Protein AF-A0A9J6DSR8-F1 (afdb_monomer_lite)

pLDDT: mean 92.47, std 12.52, range [40.12, 98.75]

Foldseek 3Di:
DDQDPNDDDDADPVGDLVVLLLLLLLLLVVFPDDPVLSVQLNVQLVPDPRSSVRSVVSCVVSVHDSVSSVCCSVDVNSRVSSVVVVCCQCVDPPHDPDPPFDDDPNDGDPVRVVCCVPPVLQVVQVVCPPPGPPVNPPPPDPPVPD

Organism: Rhipicephalus microplus (NCBI:txid6941)

Secondary structure (DSSP, 8-state):
-EEETTEEE---TT-HHHHHHHHHHHHHHHHS-SHHHHHHHHHHHHTSSSGGG-HHHHHHHHT--HHHHHHHHTSHHHHHHHHHHHHHHHT-SSPP-SSS---BTTB--HHHHHHHHH-HHHHHHHHTTTS--GGGS--TT-----

Structure (mmCIF, N/CA/C/O backbone):
data_AF-A0A9J6DSR8-F1
#
_entry.id   AF-A0A9J6DSR8-F1
#
loop_
_atom_site.group_PDB
_atom_site.id
_atom_site.type_symbol
_atom_site.label_atom_id
_atom_site.label_alt_id
_atom_site.label_comp_id
_atom_site.label_asym_id
_atom_site.label_entity_id
_atom_site.label_seq_id
_atom_site.pdbx_PDB_ins_code
_atom_site.Cartn_x
_atom_site.Cartn_y
_atom_site.Cartn_z
_atom_site.occupancy
_atom_site.B_iso_or_equiv
_atom_site.auth_seq_id
_atom_site.auth_comp_id
_atom_site.auth_asym_id
_atom_site.auth_atom_id
_atom_site.pdbx_PDB_model_num
ATOM 1 N N . MET A 1 1 ? 0.897 7.494 13.656 1.00 87.38 1 MET A N 1
ATOM 2 C CA . MET A 1 1 ? 0.416 6.496 14.640 1.00 87.38 1 MET A CA 1
ATOM 3 C C . MET A 1 1 ? 0.871 6.910 16.023 1.00 87.38 1 MET A C 1
ATOM 5 O O . MET A 1 1 ? 2.032 7.279 16.184 1.00 87.38 1 MET A O 1
ATOM 9 N N . HIS A 1 2 ? -0.022 6.837 17.000 1.00 89.50 2 HIS A N 1
ATOM 10 C CA . HIS A 1 2 ? 0.224 7.245 18.378 1.00 89.50 2 HIS A CA 1
ATOM 11 C C . HIS A 1 2 ? -0.123 6.089 19.312 1.00 89.50 2 HIS A C 1
ATOM 13 O O . HIS A 1 2 ? -1.061 5.342 19.051 1.00 89.50 2 HIS A O 1
ATOM 19 N N . VAL A 1 3 ? 0.655 5.927 20.383 1.00 89.62 3 VAL A N 1
ATOM 20 C CA . VAL A 1 3 ? 0.373 4.949 21.440 1.00 89.62 3 VAL A CA 1
ATOM 21 C C . VAL A 1 3 ? 0.142 5.722 22.729 1.00 89.62 3 VAL A C 1
ATOM 23 O O . VAL A 1 3 ? 1.080 6.295 23.281 1.00 89.62 3 VAL A O 1
ATOM 26 N N . VAL A 1 4 ? -1.103 5.756 23.199 1.00 87.50 4 VAL A N 1
ATOM 27 C CA . VAL A 1 4 ? -1.503 6.468 24.420 1.00 87.50 4 VAL A CA 1
ATOM 28 C C . VAL A 1 4 ? -2.166 5.468 25.358 1.00 87.50 4 VAL A C 1
ATOM 30 O O . VAL A 1 4 ? -3.178 4.866 25.011 1.00 87.50 4 VAL A O 1
ATOM 33 N N . ASN A 1 5 ? -1.579 5.248 26.539 1.00 88.88 5 ASN A N 1
ATOM 34 C CA . ASN A 1 5 ? -2.066 4.286 27.542 1.00 88.88 5 ASN A CA 1
ATOM 35 C C . ASN A 1 5 ? -2.341 2.875 26.977 1.00 88.88 5 ASN A C 1
ATOM 37 O O . ASN A 1 5 ? -3.328 2.235 27.328 1.00 88.88 5 ASN A O 1
ATOM 41 N N . GLY A 1 6 ? -1.489 2.400 26.063 1.00 84.44 6 GLY A N 1
ATOM 42 C CA . GLY A 1 6 ? -1.641 1.088 25.419 1.00 84.44 6 GLY A CA 1
ATOM 43 C C . GLY A 1 6 ? -2.682 1.035 24.295 1.00 84.44 6 GLY A C 1
ATOM 44 O O . GLY A 1 6 ? -2.821 -0.003 23.658 1.00 84.44 6 GLY A O 1
ATOM 45 N N . THR A 1 7 ? -3.373 2.141 24.011 1.00 87.25 7 THR A N 1
ATOM 46 C CA . THR A 1 7 ? -4.265 2.270 22.853 1.00 87.25 7 THR A CA 1
ATOM 47 C C . THR A 1 7 ? -3.486 2.822 21.666 1.00 87.25 7 THR A C 1
ATOM 49 O O . THR A 1 7 ? -2.772 3.817 21.806 1.00 87.25 7 THR A O 1
ATOM 52 N N . VAL A 1 8 ? -3.622 2.179 20.505 1.00 93.19 8 VAL A N 1
ATOM 53 C CA . VAL A 1 8 ? -3.039 2.642 19.241 1.00 93.19 8 VAL A CA 1
ATOM 54 C C . VAL A 1 8 ? -4.075 3.460 18.479 1.00 93.19 8 VAL A C 1
ATOM 56 O O . VAL A 1 8 ? -5.204 3.012 18.304 1.00 93.19 8 VAL A O 1
ATOM 59 N N . THR A 1 9 ? -3.682 4.638 18.003 1.00 93.00 9 THR A N 1
ATOM 60 C CA . THR A 1 9 ? -4.481 5.458 17.084 1.00 93.00 9 THR A CA 1
ATOM 61 C C . THR A 1 9 ? -3.671 5.835 15.847 1.00 93.00 9 THR A C 1
ATOM 63 O O . THR A 1 9 ? -2.433 5.891 15.873 1.00 93.00 9 THR A O 1
ATOM 66 N N . PHE A 1 10 ? -4.367 6.097 14.744 1.00 95.75 10 PHE A N 1
ATOM 67 C CA . PHE A 1 10 ? -3.768 6.490 13.473 1.00 95.75 10 PHE A CA 1
ATOM 68 C C . PHE A 1 10 ? -4.266 7.870 13.062 1.00 95.75 10 PHE A C 1
ATOM 70 O O . PHE A 1 10 ? -5.464 8.125 13.084 1.00 95.75 10 PHE A O 1
ATOM 77 N N . ASP A 1 11 ? -3.322 8.715 12.661 1.00 95.62 11 ASP A N 1
ATOM 78 C CA . ASP A 1 11 ? -3.574 9.986 11.995 1.00 95.62 11 ASP A CA 1
ATOM 79 C C . ASP A 1 11 ? -2.982 9.865 10.591 1.00 95.62 11 ASP A C 1
ATOM 81 O O . ASP A 1 11 ? -1.790 9.565 10.448 1.00 95.62 11 ASP A O 1
ATOM 85 N N . CYS A 1 12 ? -3.828 10.029 9.576 1.00 96.12 12 CYS A N 1
ATOM 86 C CA . CYS A 1 12 ? -3.472 9.900 8.165 1.00 96.12 12 CYS A CA 1
ATOM 87 C C . CYS A 1 12 ? -3.608 11.262 7.462 1.00 96.12 12 CYS A C 1
ATOM 89 O O . CYS A 1 12 ? -4.385 12.116 7.898 1.00 96.12 12 CYS A O 1
ATOM 91 N N . GLN A 1 13 ? -2.829 11.495 6.401 1.00 94.31 13 GLN A N 1
ATOM 92 C CA . GLN A 1 13 ? -2.713 12.798 5.729 1.00 94.31 13 GLN A CA 1
ATOM 93 C C . GLN A 1 13 ? -4.049 13.286 5.150 1.00 94.31 13 GLN A C 1
ATOM 95 O O . GLN A 1 13 ? -4.319 14.486 5.137 1.00 94.31 13 GLN A O 1
ATOM 100 N N . HIS A 1 14 ? -4.890 12.353 4.714 1.00 94.31 14 HIS A N 1
ATOM 101 C CA . HIS A 1 14 ? -6.204 12.597 4.131 1.00 94.31 14 HIS A CA 1
ATOM 102 C C . HIS A 1 14 ? -7.345 12.286 5.117 1.00 94.31 14 HIS A C 1
ATOM 104 O O . HIS A 1 14 ? -8.495 12.115 4.717 1.00 94.31 14 HIS A O 1
ATOM 110 N N . GLY A 1 15 ? -7.046 12.238 6.420 1.00 96.00 15 GLY A N 1
ATOM 111 C CA . GLY A 1 15 ? -8.039 12.092 7.482 1.00 96.00 15 GLY A CA 1
ATOM 112 C C . GLY A 1 15 ? -8.474 10.645 7.766 1.00 96.00 15 GLY A C 1
ATOM 113 O O . GLY A 1 15 ? -7.807 9.690 7.360 1.00 96.00 15 GLY A O 1
ATOM 114 N N . PRO A 1 16 ? -9.581 10.460 8.513 1.00 95.69 16 PRO A N 1
ATOM 115 C CA . PRO A 1 16 ? -9.984 9.152 9.037 1.00 95.69 16 PRO A CA 1
ATOM 116 C C . PRO A 1 16 ? -10.410 8.158 7.952 1.00 95.69 16 PRO A C 1
ATOM 118 O O . PRO A 1 16 ? -10.215 6.956 8.126 1.00 95.69 16 PRO A O 1
ATOM 121 N N . ASP A 1 17 ? -10.936 8.642 6.825 1.00 95.88 17 ASP A N 1
ATOM 122 C CA . ASP A 1 17 ? -11.340 7.792 5.703 1.00 95.88 17 ASP A CA 1
ATOM 123 C C . ASP A 1 17 ? -10.136 7.059 5.100 1.00 95.88 17 ASP A C 1
ATOM 125 O O . ASP A 1 17 ? -10.200 5.851 4.873 1.00 95.88 17 ASP A O 1
ATOM 129 N N . GLU A 1 18 ? -9.004 7.750 4.922 1.00 96.69 18 GLU A N 1
ATOM 130 C CA . GLU A 1 18 ? -7.747 7.127 4.491 1.00 96.69 18 GLU A CA 1
ATOM 131 C C . GLU A 1 18 ? -7.257 6.095 5.508 1.00 96.69 18 GLU A C 1
ATOM 133 O O . GLU A 1 18 ? -6.858 4.998 5.119 1.00 96.69 18 GLU A O 1
ATOM 138 N N . CYS A 1 19 ? -7.326 6.399 6.809 1.00 97.38 19 CYS A N 1
ATOM 139 C CA . CYS A 1 19 ? -6.959 5.425 7.835 1.00 97.38 19 CYS A CA 1
ATOM 140 C C . CYS A 1 19 ? -7.825 4.160 7.757 1.00 97.38 19 CYS A C 1
ATOM 142 O O . CYS A 1 19 ? -7.290 3.054 7.805 1.00 97.38 19 CYS A O 1
ATOM 144 N N . TYR A 1 20 ? -9.139 4.309 7.571 1.00 97.25 20 TYR A N 1
ATOM 145 C CA . TYR A 1 20 ? -10.045 3.174 7.404 1.00 97.25 20 TYR A CA 1
ATOM 146 C C . TYR A 1 20 ? -9.712 2.350 6.152 1.00 97.25 20 TYR A C 1
ATOM 148 O O . TYR A 1 20 ? -9.603 1.126 6.223 1.00 97.25 20 TYR A O 1
ATOM 156 N N . ILE A 1 21 ? -9.491 3.005 5.009 1.00 97.50 21 ILE A N 1
ATOM 157 C CA . ILE A 1 21 ? -9.113 2.328 3.760 1.00 97.50 21 ILE A CA 1
ATOM 158 C C . ILE A 1 21 ? -7.788 1.568 3.936 1.00 97.50 21 ILE A C 1
ATOM 160 O O . ILE A 1 21 ? -7.675 0.423 3.489 1.00 97.50 21 ILE A O 1
ATOM 164 N N . ASN A 1 22 ? -6.816 2.158 4.636 1.00 98.25 22 ASN A N 1
ATOM 165 C CA . ASN A 1 22 ? -5.545 1.514 4.959 1.00 98.25 22 ASN A CA 1
ATOM 166 C C . ASN A 1 22 ? -5.728 0.282 5.859 1.00 98.25 22 ASN A C 1
ATOM 168 O O . ASN A 1 22 ? -5.078 -0.736 5.612 1.00 98.25 22 ASN A O 1
ATOM 172 N N . GLU A 1 23 ? -6.620 0.316 6.856 1.00 98.38 23 GLU A N 1
ATOM 173 C CA . GLU A 1 23 ? -6.949 -0.872 7.660 1.00 98.38 23 GLU A CA 1
ATOM 174 C C . GLU A 1 23 ? -7.600 -1.970 6.804 1.00 98.38 23 GLU A C 1
ATOM 176 O O . GLU A 1 23 ? -7.196 -3.132 6.890 1.00 98.38 23 GLU A O 1
ATOM 181 N N . VAL A 1 24 ? -8.546 -1.625 5.920 1.00 98.56 24 VAL A N 1
ATOM 182 C CA . VAL A 1 24 ? -9.184 -2.591 5.003 1.00 98.56 24 VAL A CA 1
ATOM 183 C C . VAL A 1 24 ? -8.147 -3.257 4.094 1.00 98.56 24 VAL A C 1
ATOM 185 O O . VAL A 1 24 ? -8.120 -4.486 3.985 1.00 98.56 24 VAL A O 1
ATOM 188 N N . GLN A 1 25 ? -7.262 -2.477 3.469 1.00 98.44 25 GLN A N 1
ATOM 189 C CA . GLN A 1 25 ? -6.201 -3.011 2.610 1.00 98.44 25 GLN A CA 1
ATOM 190 C C . GLN A 1 25 ? -5.176 -3.830 3.407 1.00 98.44 25 GLN A C 1
ATOM 192 O O . GLN A 1 25 ? -4.745 -4.887 2.948 1.00 98.44 25 GLN A O 1
ATOM 197 N N . THR A 1 26 ? -4.847 -3.414 4.632 1.00 98.50 26 THR A N 1
ATOM 198 C CA . THR A 1 26 ? -3.972 -4.169 5.541 1.00 98.50 26 THR A CA 1
ATOM 199 C C . THR A 1 26 ? -4.567 -5.536 5.890 1.00 98.50 26 THR A C 1
ATOM 201 O O . THR A 1 26 ? -3.881 -6.557 5.814 1.00 98.50 26 THR A O 1
ATOM 204 N N . CYS A 1 27 ? -5.861 -5.595 6.206 1.00 98.75 27 CYS A N 1
ATOM 205 C CA . CYS A 1 27 ? -6.571 -6.855 6.418 1.00 98.75 27 CYS A CA 1
ATOM 206 C C . CYS A 1 27 ? -6.618 -7.705 5.143 1.00 98.75 27 CYS A C 1
ATOM 208 O O . CYS A 1 27 ? -6.460 -8.928 5.206 1.00 98.75 27 CYS A O 1
ATOM 210 N N . ALA A 1 28 ? -6.766 -7.078 3.974 1.00 98.62 28 ALA A N 1
ATOM 211 C CA . ALA A 1 28 ? -6.729 -7.791 2.706 1.00 98.62 28 ALA A CA 1
ATOM 212 C C . ALA A 1 28 ? -5.375 -8.474 2.464 1.00 98.62 28 ALA A C 1
ATOM 214 O O . ALA A 1 28 ? -5.368 -9.625 2.037 1.00 98.62 28 ALA A O 1
ATOM 215 N N . VAL A 1 29 ? -4.246 -7.846 2.820 1.00 98.56 29 VAL A N 1
ATOM 216 C CA . VAL A 1 29 ? -2.909 -8.475 2.739 1.00 98.56 29 VAL A CA 1
ATOM 217 C C . VAL A 1 29 ? -2.852 -9.795 3.517 1.00 98.56 29 VAL A C 1
ATOM 219 O O . VAL A 1 29 ? -2.199 -10.745 3.084 1.00 98.56 29 VAL A O 1
ATOM 222 N N . LYS A 1 30 ? -3.553 -9.886 4.654 1.00 98.38 30 LYS A N 1
ATOM 223 C CA . LYS A 1 30 ? -3.606 -11.105 5.469 1.00 98.38 30 LYS A CA 1
ATOM 224 C C . LYS A 1 30 ? -4.536 -12.174 4.895 1.00 98.38 30 LYS A C 1
ATOM 226 O O . LYS A 1 30 ? -4.186 -13.353 4.935 1.00 98.38 30 LYS A O 1
ATOM 231 N N . TYR A 1 31 ? -5.716 -11.790 4.412 1.00 98.56 31 TYR A N 1
ATOM 232 C CA . TYR A 1 31 ? -6.805 -12.733 4.120 1.00 98.56 31 TYR A CA 1
ATOM 233 C C . TYR A 1 31 ? -7.038 -13.010 2.631 1.00 98.56 31 TYR A C 1
ATOM 235 O O . TYR A 1 31 ? -7.600 -14.051 2.287 1.00 98.56 31 TYR A O 1
ATOM 243 N N . VAL A 1 32 ? -6.621 -12.116 1.736 1.00 98.50 32 VAL A N 1
ATOM 244 C CA . VAL A 1 32 ? -6.862 -12.249 0.297 1.00 98.50 32 VAL A CA 1
ATOM 245 C C . VAL A 1 32 ? -5.668 -12.909 -0.366 1.00 98.50 32 VAL A C 1
ATOM 247 O O . VAL A 1 32 ? -4.620 -12.304 -0.561 1.00 98.50 32 VAL A O 1
ATOM 250 N N . HIS A 1 33 ? -5.867 -14.160 -0.770 1.00 97.56 33 HIS A N 1
ATOM 251 C CA . HIS A 1 33 ? -4.874 -14.961 -1.479 1.00 97.56 33 HIS A CA 1
ATOM 252 C C . HIS A 1 33 ? -5.468 -15.526 -2.773 1.00 97.56 33 HIS A C 1
ATOM 254 O O . HIS A 1 33 ? -6.680 -15.757 -2.840 1.00 97.56 33 HIS A O 1
ATOM 260 N N . PRO A 1 34 ? -4.647 -15.788 -3.805 1.00 97.94 34 PRO A N 1
ATOM 261 C CA . PRO A 1 34 ? -3.210 -15.492 -3.901 1.00 97.94 34 PRO A CA 1
ATOM 262 C C . PRO A 1 34 ? -2.938 -13.996 -4.143 1.00 97.94 34 PRO A C 1
ATOM 264 O O . PRO A 1 34 ? -3.870 -13.224 -4.362 1.00 97.94 34 PRO A O 1
ATOM 267 N N . THR A 1 35 ? -1.661 -13.595 -4.195 1.00 97.62 35 THR A N 1
ATOM 268 C CA . THR A 1 35 ? -1.229 -12.204 -4.448 1.00 97.62 35 THR A CA 1
ATOM 269 C C . THR A 1 35 ? -1.937 -11.556 -5.636 1.00 97.62 35 THR A C 1
ATOM 271 O O . THR A 1 35 ? -2.281 -10.384 -5.570 1.00 97.62 35 THR A O 1
ATOM 274 N N . ARG A 1 36 ? -2.230 -12.307 -6.708 1.00 97.69 36 ARG A N 1
ATOM 275 C CA . ARG A 1 36 ? -2.985 -11.765 -7.847 1.00 97.69 36 ARG A CA 1
ATOM 276 C C . ARG A 1 36 ? -4.361 -11.231 -7.432 1.00 97.69 36 ARG A C 1
ATOM 278 O O . ARG A 1 36 ? -4.709 -10.118 -7.800 1.00 97.69 36 ARG A O 1
ATOM 285 N N . ARG A 1 37 ? -5.100 -11.995 -6.624 1.00 98.44 37 ARG A N 1
ATOM 286 C CA . ARG A 1 37 ? -6.420 -11.606 -6.114 1.00 98.44 37 ARG A CA 1
ATOM 287 C C . ARG A 1 37 ? -6.325 -10.407 -5.170 1.00 98.44 37 ARG A C 1
ATOM 289 O O . ARG A 1 37 ? -7.181 -9.532 -5.219 1.00 98.44 37 ARG A O 1
ATOM 296 N N . LEU A 1 38 ? -5.280 -10.357 -4.341 1.00 98.62 38 LEU A N 1
ATOM 297 C CA . LEU A 1 38 ? -4.994 -9.208 -3.478 1.00 98.62 38 LEU A CA 1
ATOM 298 C C . LEU A 1 38 ? -4.768 -7.936 -4.301 1.00 98.62 38 LEU A C 1
ATOM 300 O O . LEU A 1 38 ? -5.379 -6.910 -4.018 1.00 98.62 38 LEU A O 1
ATOM 304 N N . LEU A 1 39 ? -3.929 -8.006 -5.337 1.00 98.25 39 LEU A N 1
ATOM 305 C CA . LEU A 1 39 ? -3.670 -6.867 -6.217 1.00 98.25 39 LEU A CA 1
ATOM 306 C C . LEU A 1 39 ? -4.942 -6.430 -6.954 1.00 98.25 39 LEU A C 1
ATOM 308 O O . LEU A 1 39 ? -5.221 -5.236 -7.010 1.00 98.25 39 LEU A O 1
ATOM 312 N N . ASP A 1 40 ? -5.748 -7.377 -7.445 1.00 98.50 40 ASP A N 1
ATOM 313 C CA . ASP A 1 40 ? -7.031 -7.074 -8.090 1.00 98.50 40 ASP A CA 1
ATOM 314 C C . ASP A 1 40 ? -8.023 -6.405 -7.105 1.00 98.50 40 ASP A C 1
ATOM 316 O O . ASP A 1 40 ? -8.758 -5.493 -7.491 1.00 98.50 40 ASP A O 1
ATOM 320 N N . PHE A 1 41 ? -8.022 -6.799 -5.822 1.00 98.56 41 PHE A N 1
ATOM 321 C CA . PHE A 1 41 ? -8.836 -6.180 -4.765 1.00 98.56 41 PHE A CA 1
ATOM 322 C C . PHE A 1 41 ? -8.407 -4.737 -4.478 1.00 98.56 41 PHE A C 1
ATOM 324 O O . PHE A 1 41 ? -9.236 -3.827 -4.498 1.00 98.56 41 PHE A O 1
ATOM 331 N N . VAL A 1 42 ? -7.109 -4.523 -4.244 1.00 98.06 42 VAL A N 1
ATOM 332 C CA . VAL A 1 42 ? -6.545 -3.199 -3.943 1.00 98.06 42 VAL A CA 1
ATOM 333 C C . VAL A 1 42 ? -6.746 -2.253 -5.127 1.00 98.06 42 VAL A C 1
ATOM 335 O O . VAL A 1 42 ? -7.243 -1.144 -4.942 1.00 98.06 42 VAL A O 1
ATOM 338 N N . ALA A 1 43 ? -6.453 -2.703 -6.352 1.00 97.75 43 ALA A N 1
ATOM 339 C CA . ALA A 1 43 ? -6.675 -1.916 -7.565 1.00 97.75 43 ALA A CA 1
ATOM 340 C C . ALA A 1 43 ? -8.154 -1.550 -7.748 1.00 97.75 43 ALA A C 1
ATOM 342 O O . ALA A 1 43 ? -8.473 -0.421 -8.115 1.00 97.75 43 ALA A O 1
ATOM 343 N N . CYS A 1 44 ? -9.068 -2.478 -7.444 1.00 98.25 44 CYS A N 1
ATOM 344 C CA . CYS A 1 44 ? -10.496 -2.188 -7.454 1.00 98.25 44 CYS A CA 1
ATOM 345 C C . CYS A 1 44 ? -10.849 -1.061 -6.473 1.00 98.25 44 CYS A C 1
ATOM 347 O O . CYS A 1 44 ? -11.505 -0.103 -6.883 1.00 98.25 44 CYS A O 1
ATOM 349 N N . MET A 1 45 ? -10.394 -1.124 -5.217 1.00 97.88 45 MET A N 1
ATOM 350 C CA . MET A 1 45 ? -10.691 -0.083 -4.224 1.00 97.88 45 MET A CA 1
ATOM 351 C C . MET A 1 45 ? -10.133 1.284 -4.630 1.00 97.88 45 MET A C 1
ATOM 353 O O . MET A 1 45 ? -10.851 2.275 -4.552 1.00 97.88 45 MET A O 1
ATOM 357 N N . LEU A 1 46 ? -8.883 1.329 -5.107 1.00 95.00 46 LEU A N 1
ATOM 358 C CA . LEU A 1 46 ? -8.212 2.569 -5.518 1.00 95.00 46 LEU A CA 1
ATOM 359 C C . LEU A 1 46 ? -8.819 3.208 -6.780 1.00 95.00 46 LEU A C 1
ATOM 361 O O . LEU A 1 46 ? -8.579 4.381 -7.038 1.00 95.00 46 LEU A O 1
ATOM 365 N N . SER A 1 47 ? -9.597 2.453 -7.562 1.00 95.44 47 SER A N 1
ATOM 366 C CA . SER A 1 47 ? -10.283 2.958 -8.762 1.00 95.44 47 SER A CA 1
ATOM 367 C C . SER A 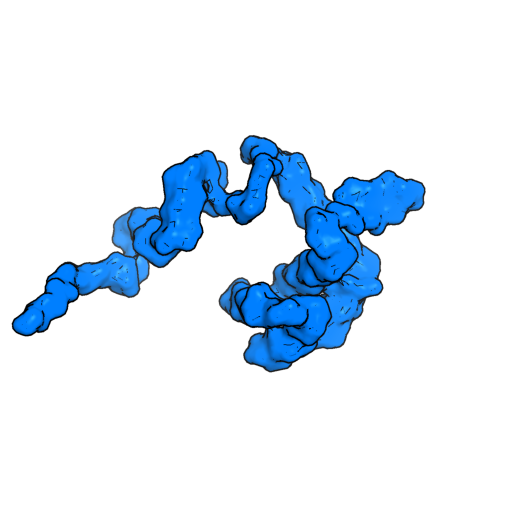1 47 ? -11.664 3.572 -8.504 1.00 95.44 47 SER A C 1
ATOM 369 O O . SER A 1 47 ? -12.283 4.067 -9.442 1.00 95.44 47 SER A O 1
ATOM 371 N N . HIS A 1 48 ? -12.177 3.510 -7.271 1.00 92.75 48 HIS A N 1
ATOM 372 C CA . HIS A 1 48 ? -13.487 4.066 -6.926 1.00 92.75 48 HIS A CA 1
ATOM 373 C C . HIS A 1 48 ? -13.386 5.530 -6.483 1.00 92.75 48 HIS A C 1
ATOM 375 O O . HIS A 1 48 ? -12.532 5.871 -5.671 1.00 92.75 48 HIS A O 1
ATOM 381 N N . ASP A 1 49 ? -14.350 6.354 -6.907 1.00 89.00 49 ASP A N 1
ATOM 382 C CA . ASP A 1 49 ? -14.494 7.747 -6.446 1.00 89.00 49 ASP A CA 1
ATOM 383 C C . ASP A 1 49 ? -14.770 7.844 -4.938 1.00 89.00 49 ASP A C 1
ATOM 385 O O . ASP A 1 49 ? -14.401 8.816 -4.285 1.00 89.00 49 ASP A O 1
ATOM 389 N N . ASN A 1 50 ? -15.427 6.821 -4.381 1.00 90.88 50 ASN A N 1
ATOM 390 C CA . ASN A 1 50 ? -15.665 6.674 -2.951 1.00 90.88 50 ASN A CA 1
ATOM 391 C C . ASN A 1 50 ? -15.016 5.375 -2.433 1.00 90.88 50 ASN A C 1
ATOM 393 O O . ASN A 1 50 ? -15.675 4.327 -2.410 1.00 90.88 50 ASN A O 1
ATOM 397 N N . PRO A 1 51 ? -13.742 5.410 -2.005 1.00 85.50 51 PRO A N 1
ATOM 398 C CA . PRO A 1 51 ? -13.037 4.195 -1.618 1.00 85.50 51 PRO A CA 1
ATOM 399 C C . PRO A 1 51 ? -13.500 3.615 -0.269 1.00 85.50 51 PRO A C 1
ATOM 401 O O . PRO A 1 51 ? -13.349 2.411 -0.055 1.00 85.50 51 PRO A O 1
ATOM 404 N N . THR A 1 52 ? -14.124 4.404 0.620 1.00 92.12 52 THR A N 1
ATOM 405 C CA . THR A 1 52 ? -14.666 3.887 1.897 1.00 92.12 52 THR A CA 1
ATOM 406 C C . THR A 1 52 ? -15.862 2.959 1.673 1.00 92.12 52 THR A C 1
ATOM 408 O O . THR A 1 52 ? -16.037 1.982 2.397 1.00 92.12 52 THR A O 1
ATOM 411 N N . GLY A 1 53 ? -16.643 3.192 0.613 1.00 94.50 53 GLY A N 1
ATOM 412 C CA . GLY A 1 53 ? -17.724 2.303 0.178 1.00 94.50 53 GLY A CA 1
ATOM 413 C C . GLY A 1 53 ? -17.278 1.144 -0.724 1.00 94.50 53 GLY A C 1
ATOM 414 O O . GLY A 1 53 ? -18.087 0.268 -1.034 1.00 94.50 53 GLY A O 1
ATOM 415 N N . ALA A 1 54 ? -16.015 1.114 -1.160 1.00 97.12 54 ALA A N 1
ATOM 416 C CA . ALA A 1 54 ? -15.549 0.196 -2.202 1.00 97.12 54 ALA A CA 1
ATOM 417 C C . ALA A 1 54 ? -15.193 -1.210 -1.691 1.00 97.12 54 ALA A C 1
ATOM 419 O O . ALA A 1 54 ? -15.144 -2.157 -2.476 1.00 97.12 54 ALA A O 1
ATOM 420 N N . GLY A 1 55 ? -14.962 -1.377 -0.386 1.00 97.38 55 GLY A N 1
ATOM 421 C CA . GLY A 1 55 ? -14.470 -2.634 0.183 1.00 97.38 55 GLY A CA 1
ATOM 422 C C . GLY A 1 55 ? -15.353 -3.844 -0.146 1.00 97.38 55 GLY A C 1
ATOM 423 O O . GLY A 1 55 ? -14.874 -4.821 -0.724 1.00 97.38 55 GLY A O 1
ATOM 424 N N . LYS A 1 56 ? -16.661 -3.765 0.139 1.00 98.06 56 LYS A N 1
ATOM 425 C CA . LYS A 1 56 ? -17.609 -4.847 -0.174 1.00 98.06 56 LYS A CA 1
ATOM 426 C C . LYS A 1 56 ? -17.710 -5.166 -1.675 1.00 98.06 56 LYS A C 1
ATOM 428 O O . LYS A 1 56 ? -17.491 -6.327 -2.021 1.00 98.06 56 LYS A O 1
ATOM 433 N N . PRO A 1 57 ? -18.031 -4.214 -2.573 1.00 98.19 57 PRO A N 1
ATOM 434 C CA . PRO A 1 57 ? -18.152 -4.530 -3.996 1.00 98.19 57 PRO A CA 1
ATOM 435 C C . PRO A 1 57 ? -16.839 -5.061 -4.590 1.00 98.19 57 PRO A C 1
ATOM 437 O O . PRO A 1 57 ? -16.870 -5.950 -5.441 1.00 98.19 57 PRO A O 1
ATOM 440 N N . CYS A 1 58 ? -15.679 -4.595 -4.114 1.00 98.50 58 CYS A N 1
ATOM 441 C CA . CYS A 1 58 ? -14.391 -5.134 -4.543 1.00 98.50 58 CYS A CA 1
ATOM 442 C C . CYS A 1 58 ? -14.114 -6.538 -3.998 1.00 98.50 58 CYS A C 1
ATOM 444 O O . CYS A 1 58 ? -13.563 -7.359 -4.729 1.00 98.50 58 CYS A O 1
ATOM 446 N N . ALA A 1 59 ? -14.524 -6.850 -2.765 1.00 98.31 59 ALA A N 1
ATOM 447 C CA . ALA A 1 59 ? -14.438 -8.203 -2.216 1.00 98.31 59 ALA A CA 1
ATOM 448 C C . ALA A 1 59 ? -15.312 -9.181 -3.017 1.00 98.31 59 ALA A C 1
ATOM 450 O O . ALA A 1 59 ? -14.833 -10.247 -3.409 1.00 98.31 59 ALA A O 1
ATOM 451 N N . ASP A 1 60 ? -16.543 -8.777 -3.347 1.00 98.31 60 ASP A N 1
ATOM 452 C CA . ASP A 1 60 ? -17.460 -9.564 -4.175 1.00 98.31 60 ASP A CA 1
ATOM 453 C C . ASP A 1 60 ? -16.860 -9.802 -5.578 1.00 98.31 60 ASP A C 1
ATOM 455 O O . ASP A 1 60 ? -16.845 -10.932 -6.067 1.00 98.31 60 ASP A O 1
ATOM 459 N N . LYS A 1 61 ? -16.280 -8.762 -6.201 1.00 98.12 61 LYS A N 1
ATOM 460 C CA . LYS A 1 61 ? -15.649 -8.837 -7.533 1.00 98.12 61 LYS A CA 1
ATOM 461 C C . LYS A 1 61 ? -14.505 -9.851 -7.606 1.00 98.12 61 LYS A C 1
ATOM 463 O O . LYS A 1 61 ? -14.328 -10.491 -8.640 1.00 98.12 61 LYS A O 1
ATOM 468 N N . VAL A 1 62 ? -13.715 -9.982 -6.541 1.00 98.12 62 VAL A N 1
ATOM 469 C CA . VAL A 1 62 ? -12.542 -10.874 -6.511 1.00 98.12 62 VAL A CA 1
ATOM 470 C C . VAL A 1 62 ? -12.816 -12.226 -5.841 1.00 98.12 62 VAL A C 1
ATOM 472 O O . VAL A 1 62 ? -11.915 -13.064 -5.774 1.00 98.12 62 VAL A O 1
ATOM 475 N N . GLY A 1 63 ? -14.040 -12.454 -5.355 1.00 97.56 63 GLY A N 1
ATOM 476 C CA . GLY A 1 63 ? -14.443 -13.701 -4.702 1.00 97.56 63 GLY A CA 1
ATOM 477 C C . GLY A 1 63 ? -13.848 -13.888 -3.303 1.00 97.56 63 GLY A C 1
ATOM 478 O O . GLY A 1 63 ? -13.388 -14.982 -2.974 1.00 97.56 63 GLY A O 1
ATOM 479 N N . THR A 1 64 ? -13.830 -12.826 -2.495 1.00 96.88 64 THR A N 1
ATOM 480 C CA . THR A 1 64 ? -13.380 -12.827 -1.093 1.00 96.88 64 THR A CA 1
ATOM 481 C C . THR A 1 64 ? -14.542 -12.524 -0.145 1.00 96.88 64 THR A C 1
ATOM 483 O O . THR A 1 64 ? -15.442 -11.756 -0.471 1.00 96.88 64 THR A O 1
ATOM 486 N N . ASP A 1 65 ? -14.492 -13.081 1.067 1.00 97.75 65 ASP A N 1
ATOM 487 C CA . ASP A 1 65 ? -15.467 -12.804 2.123 1.00 97.75 65 ASP A CA 1
ATOM 488 C C . ASP A 1 65 ? -15.266 -11.405 2.741 1.00 97.75 65 ASP A C 1
ATOM 490 O O . ASP A 1 65 ? -14.350 -11.169 3.535 1.00 97.75 65 ASP A O 1
ATOM 494 N N . TRP A 1 66 ? -16.159 -10.472 2.397 1.00 98.50 66 TRP A N 1
ATOM 495 C CA . TRP A 1 66 ? -16.193 -9.134 2.992 1.00 98.50 66 TRP A CA 1
ATOM 496 C C . TRP A 1 66 ? -16.410 -9.154 4.510 1.00 98.50 66 TRP A C 1
ATOM 498 O O . TRP A 1 66 ? -15.862 -8.308 5.209 1.00 98.50 66 TRP A O 1
ATOM 508 N N . GLY A 1 67 ? -17.183 -10.101 5.046 1.00 98.56 67 GLY A N 1
ATOM 509 C CA . GLY A 1 67 ? -17.447 -10.199 6.481 1.00 98.56 67 GLY A CA 1
ATOM 510 C C . GLY A 1 67 ? -16.171 -10.439 7.286 1.00 98.56 67 GLY A C 1
ATOM 511 O O . GLY A 1 67 ? -15.988 -9.829 8.342 1.00 98.56 67 GLY A O 1
ATOM 512 N N . VAL A 1 68 ? -15.258 -11.260 6.758 1.00 98.38 68 VAL A N 1
ATOM 513 C CA . VAL A 1 68 ? -13.927 -11.481 7.349 1.00 98.38 68 VAL A CA 1
ATOM 514 C C . VAL A 1 68 ? -13.095 -10.201 7.307 1.00 98.38 6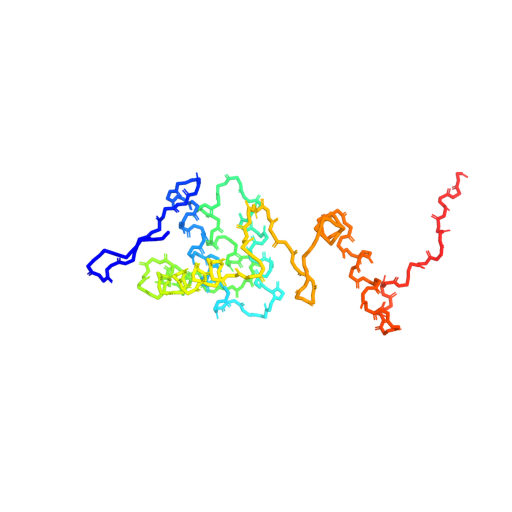8 VAL A C 1
ATOM 516 O O . VAL A 1 68 ? -12.547 -9.800 8.336 1.00 98.38 68 VAL A O 1
ATOM 519 N N . LEU A 1 69 ? -13.035 -9.533 6.150 1.00 98.56 69 LEU A N 1
ATOM 520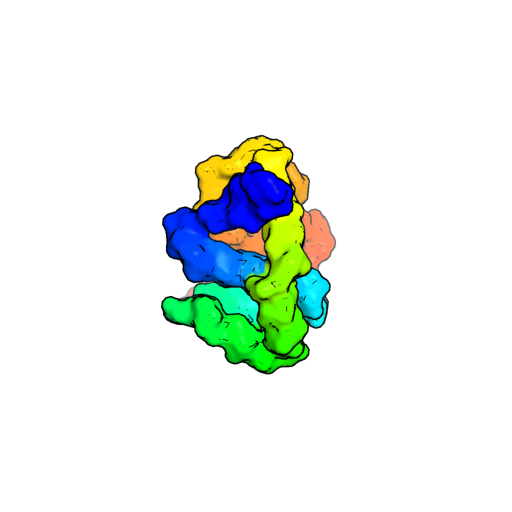 C CA . LEU A 1 69 ? -12.264 -8.296 5.999 1.00 98.56 69 LEU A CA 1
ATOM 521 C C . LEU A 1 69 ? -12.788 -7.181 6.903 1.00 98.56 69 LEU A C 1
ATOM 523 O O . LEU A 1 69 ? -12.006 -6.588 7.635 1.00 98.56 69 LEU A O 1
ATOM 527 N N . ASN A 1 70 ? -14.101 -6.957 6.910 1.00 98.44 70 ASN A N 1
ATOM 528 C CA . ASN A 1 70 ? -14.744 -5.927 7.716 1.00 98.44 70 ASN A CA 1
ATOM 529 C C . ASN A 1 70 ? -14.544 -6.176 9.213 1.00 98.44 70 ASN A C 1
ATOM 531 O O . ASN A 1 70 ? -14.220 -5.256 9.952 1.00 98.44 70 ASN A O 1
ATOM 535 N N . LYS A 1 71 ? -14.687 -7.427 9.675 1.00 98.69 71 LYS A N 1
ATOM 536 C CA . LYS A 1 71 ? -14.424 -7.773 11.079 1.00 98.69 71 LYS A CA 1
ATOM 537 C C . LYS A 1 71 ? -12.972 -7.486 11.474 1.00 98.69 71 LYS A C 1
ATOM 539 O O . LYS A 1 71 ? -12.734 -7.034 12.591 1.00 98.69 71 LYS A O 1
ATOM 544 N N . CYS A 1 72 ? -12.021 -7.765 10.583 1.00 98.75 72 CYS A N 1
ATOM 545 C CA . CYS A 1 72 ? -10.616 -7.442 10.807 1.00 98.75 72 CYS A CA 1
ATOM 546 C C . CYS A 1 72 ? -10.406 -5.920 10.853 1.00 98.75 72 CYS A C 1
ATOM 548 O O . CYS A 1 72 ? -9.860 -5.419 11.832 1.00 98.75 72 CYS A O 1
ATOM 550 N N . SER A 1 73 ? -10.898 -5.186 9.851 1.00 97.81 73 SER A N 1
ATOM 551 C CA . SER A 1 73 ? -10.636 -3.754 9.650 1.00 97.81 73 SER A CA 1
ATOM 552 C C . SER A 1 73 ? -11.436 -2.821 10.557 1.00 97.81 73 SER A C 1
ATOM 554 O O . SER A 1 73 ? -11.330 -1.613 10.428 1.00 97.81 73 SER A O 1
ATOM 556 N N . THR A 1 74 ? -12.318 -3.345 11.404 1.00 96.88 74 THR A N 1
ATOM 557 C CA . THR A 1 74 ? -13.008 -2.563 12.445 1.00 96.88 74 THR A CA 1
ATOM 558 C C . THR A 1 74 ? -12.743 -3.130 13.837 1.00 96.88 74 THR A C 1
ATOM 560 O O . THR A 1 74 ? -13.476 -2.841 14.783 1.00 96.88 74 THR A O 1
ATOM 563 N N . GLY A 1 75 ? -11.766 -4.030 13.951 1.00 96.88 75 GLY A N 1
ATOM 564 C CA . GLY A 1 75 ? -11.459 -4.772 15.161 1.00 96.88 75 GLY A CA 1
ATOM 565 C C . GLY A 1 75 ? -10.000 -4.617 15.587 1.00 96.88 75 GLY A C 1
ATOM 566 O O . GLY A 1 75 ? -9.174 -4.086 14.846 1.00 96.88 75 GLY A O 1
ATOM 567 N N . PRO A 1 76 ? -9.644 -5.147 16.770 1.00 96.69 76 PRO A N 1
ATOM 568 C CA . PRO A 1 76 ? -8.285 -5.040 17.306 1.00 96.69 76 PRO A CA 1
ATOM 569 C C . PRO A 1 76 ? -7.230 -5.712 16.417 1.00 96.69 76 PRO A C 1
ATOM 571 O O . PRO A 1 76 ? -6.058 -5.352 16.469 1.00 96.69 76 PRO A O 1
ATOM 574 N N . GLU A 1 77 ? -7.634 -6.683 15.594 1.00 98.06 77 GLU A N 1
ATOM 575 C CA . GLU A 1 77 ? -6.744 -7.331 14.634 1.00 98.06 77 GLU A CA 1
ATOM 576 C C . GLU A 1 77 ? -6.253 -6.358 13.553 1.00 98.06 77 GLU A C 1
ATOM 578 O O . GLU A 1 77 ? -5.048 -6.287 13.320 1.00 98.06 77 GLU A O 1
ATOM 583 N N . GLY A 1 78 ? -7.155 -5.599 12.921 1.00 98.06 78 GLY A N 1
ATOM 584 C CA . GLY A 1 78 ? -6.800 -4.606 11.905 1.00 98.06 78 GLY A CA 1
ATOM 585 C C . GLY A 1 78 ? -5.887 -3.529 12.474 1.00 98.06 78 GLY A C 1
ATOM 586 O O . GLY A 1 78 ? -4.835 -3.259 11.898 1.00 98.06 78 GLY A O 1
ATOM 587 N N . THR A 1 79 ? -6.208 -3.027 13.669 1.00 97.44 79 THR A N 1
ATOM 588 C CA . THR A 1 79 ? -5.366 -2.063 14.388 1.00 97.44 79 THR A CA 1
ATOM 589 C C . THR A 1 79 ? -3.963 -2.611 14.660 1.00 97.44 79 THR A C 1
ATOM 591 O O . THR A 1 79 ? -2.973 -1.919 14.422 1.00 97.44 79 THR A O 1
ATOM 594 N N . GLN A 1 80 ? -3.838 -3.863 15.112 1.00 97.19 80 GLN A N 1
ATOM 595 C CA . GLN A 1 80 ? -2.532 -4.485 15.347 1.00 97.19 80 GLN A CA 1
ATOM 596 C C . GLN A 1 80 ? -1.740 -4.668 14.044 1.00 97.19 80 GLN A C 1
ATOM 598 O O . GLN A 1 80 ? -0.548 -4.361 13.998 1.00 97.19 80 GLN A O 1
ATOM 603 N N . LEU A 1 81 ? -2.386 -5.128 12.969 1.00 98.31 81 LEU A N 1
ATOM 604 C CA . LEU A 1 81 ? -1.727 -5.300 11.674 1.00 98.31 81 LEU A CA 1
ATOM 605 C C . LEU A 1 81 ? -1.278 -3.953 11.092 1.00 98.31 81 LEU A C 1
ATOM 607 O O . LEU A 1 81 ? -0.148 -3.837 10.617 1.00 98.31 81 LEU A O 1
ATOM 611 N N . MET A 1 82 ? -2.120 -2.918 11.160 1.00 97.81 82 MET A N 1
ATOM 612 C CA . MET A 1 82 ? -1.778 -1.583 10.662 1.00 97.81 82 MET A CA 1
ATOM 613 C C . MET A 1 82 ? -0.669 -0.946 11.505 1.00 97.81 82 MET A C 1
ATOM 615 O O . MET A 1 82 ? 0.211 -0.282 10.958 1.00 97.81 82 MET A O 1
ATOM 619 N N . TYR A 1 83 ? -0.635 -1.206 12.815 1.00 97.50 83 TYR A N 1
ATOM 620 C CA . TYR A 1 83 ? 0.478 -0.811 13.678 1.00 97.50 83 TYR A CA 1
ATOM 621 C C . TYR A 1 83 ? 1.796 -1.464 13.244 1.00 97.50 83 TYR A C 1
ATOM 623 O O . TYR A 1 83 ? 2.818 -0.786 13.139 1.00 97.50 83 TYR A O 1
ATOM 631 N N . GLU A 1 84 ? 1.788 -2.765 12.948 1.00 97.75 84 GLU A N 1
ATOM 632 C CA . GLU A 1 84 ? 2.974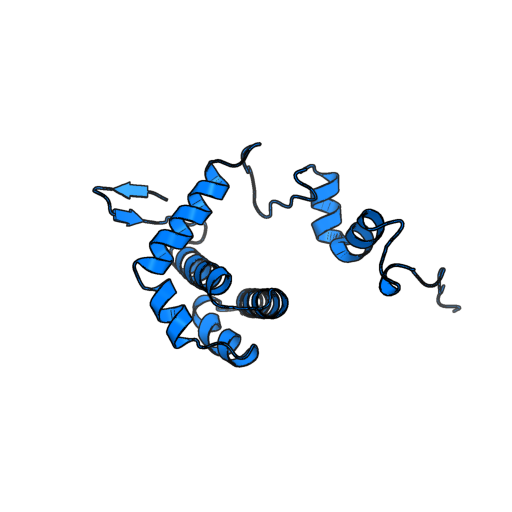 -3.474 12.459 1.00 97.75 84 GLU A CA 1
ATOM 633 C C . GLU A 1 84 ? 3.448 -2.951 11.100 1.00 97.75 84 GLU A C 1
ATOM 635 O O . GLU A 1 84 ? 4.651 -2.762 10.912 1.00 97.75 84 GLU A O 1
ATOM 640 N N . MET A 1 85 ? 2.530 -2.657 10.175 1.00 97.75 85 MET A N 1
ATOM 641 C CA . MET A 1 85 ? 2.865 -2.020 8.896 1.00 97.75 85 MET A CA 1
ATOM 642 C C . MET A 1 85 ? 3.437 -0.614 9.110 1.00 97.75 85 MET A C 1
ATOM 644 O O . MET A 1 85 ? 4.491 -0.291 8.568 1.00 97.75 85 MET A O 1
ATOM 648 N N . GLY A 1 86 ? 2.821 0.192 9.978 1.00 96.50 86 GLY A N 1
ATOM 649 C CA . GLY A 1 86 ? 3.310 1.524 10.334 1.00 96.50 86 GLY A CA 1
ATOM 650 C C . GLY A 1 86 ? 4.703 1.498 10.969 1.00 96.50 86 GLY A C 1
ATOM 651 O O . GLY A 1 86 ? 5.536 2.346 10.654 1.00 96.50 86 GLY A O 1
ATOM 652 N N . LYS A 1 87 ? 5.001 0.498 11.812 1.00 97.25 87 LYS A N 1
ATOM 653 C CA . LYS A 1 87 ? 6.358 0.266 12.325 1.00 97.25 87 LYS A CA 1
ATOM 654 C C . LYS A 1 87 ? 7.344 -0.036 11.203 1.00 97.25 87 LYS A C 1
ATOM 656 O O . LYS A 1 87 ? 8.407 0.567 11.189 1.00 97.25 87 LYS A O 1
ATOM 661 N N . ARG A 1 88 ? 7.001 -0.929 10.266 1.00 96.62 88 ARG A N 1
ATOM 662 C CA . ARG A 1 88 ? 7.874 -1.261 9.124 1.00 96.62 88 ARG A CA 1
ATOM 663 C C . ARG A 1 88 ? 8.207 -0.023 8.294 1.00 96.62 88 ARG A C 1
ATOM 665 O O . ARG A 1 88 ? 9.368 0.174 7.971 1.00 96.62 88 ARG A O 1
ATOM 672 N N . THR A 1 89 ? 7.218 0.826 8.014 1.00 96.56 89 THR A N 1
ATOM 673 C CA . THR A 1 89 ? 7.415 2.080 7.270 1.00 96.56 89 THR A CA 1
ATOM 674 C C . THR A 1 89 ? 8.269 3.081 8.048 1.00 96.56 89 THR A C 1
ATOM 676 O O . THR A 1 89 ? 9.181 3.677 7.489 1.00 96.56 89 THR A O 1
ATOM 679 N N . ARG A 1 90 ? 8.005 3.268 9.347 1.00 95.50 90 ARG A N 1
ATOM 680 C CA . ARG A 1 90 ? 8.758 4.210 10.194 1.00 95.50 90 ARG A CA 1
ATOM 681 C C . ARG A 1 90 ? 10.207 3.772 10.414 1.00 95.50 90 ARG A C 1
ATOM 683 O O . ARG A 1 90 ? 11.098 4.612 10.444 1.00 95.50 90 ARG A O 1
ATOM 690 N N . ASP A 1 91 ? 10.422 2.476 10.613 1.00 96.81 91 ASP A N 1
ATOM 691 C CA . ASP A 1 91 ? 11.733 1.903 10.925 1.00 96.81 91 ASP A CA 1
ATOM 692 C C . ASP A 1 91 ? 12.545 1.609 9.638 1.00 96.81 91 ASP A C 1
ATOM 694 O O . ASP A 1 91 ? 13.673 1.119 9.717 1.00 96.81 91 ASP A O 1
ATOM 698 N N . HIS A 1 92 ? 11.986 1.919 8.460 1.00 97.12 92 HIS A N 1
ATOM 699 C CA . HIS A 1 92 ? 12.608 1.742 7.149 1.00 97.12 92 HIS A CA 1
ATOM 700 C C . HIS A 1 92 ? 13.932 2.519 7.023 1.00 97.12 92 HIS A C 1
ATOM 702 O O . HIS A 1 92 ? 14.061 3.633 7.536 1.00 97.12 92 HIS A O 1
ATOM 708 N N . GLN A 1 93 ? 14.919 1.935 6.335 1.00 94.88 93 GLN A N 1
ATOM 709 C CA . GLN A 1 93 ? 16.232 2.542 6.096 1.00 94.88 93 GLN A CA 1
ATOM 710 C C . GLN A 1 93 ? 16.604 2.438 4.607 1.00 94.88 93 GLN A C 1
ATOM 712 O O . GLN A 1 93 ? 16.707 1.317 4.111 1.00 94.88 93 GLN A O 1
ATOM 717 N N . PRO A 1 94 ? 16.850 3.563 3.905 1.00 93.19 94 PRO A N 1
ATOM 718 C CA . PRO A 1 94 ? 16.784 4.946 4.397 1.00 93.19 94 PRO A CA 1
ATOM 719 C C . PRO A 1 94 ? 15.347 5.365 4.768 1.00 93.19 94 PRO A C 1
ATOM 721 O O . PRO A 1 94 ? 14.402 4.716 4.325 1.00 93.19 94 PRO A O 1
ATOM 724 N N . PRO A 1 95 ? 15.146 6.417 5.581 1.00 96.12 95 PRO A N 1
ATOM 725 C CA . PRO A 1 95 ? 13.803 6.896 5.901 1.00 96.12 95 PRO A CA 1
ATOM 726 C C . PRO A 1 95 ? 12.979 7.191 4.639 1.00 96.12 95 PRO A C 1
ATOM 728 O O . PRO A 1 95 ? 13.499 7.748 3.674 1.00 96.12 95 PRO A O 1
ATOM 73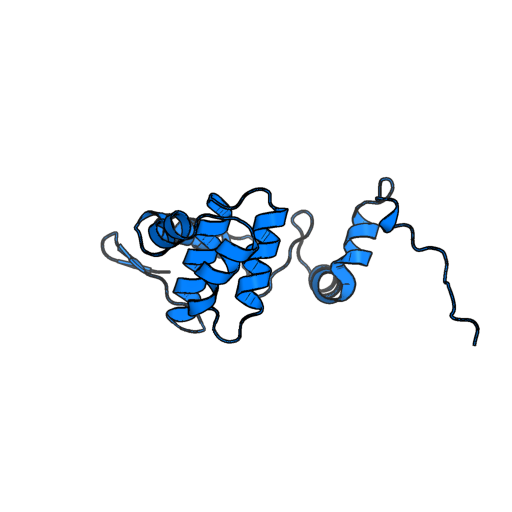1 N N . ILE A 1 96 ? 11.694 6.831 4.652 1.00 96.44 96 ILE A N 1
ATOM 732 C CA . ILE A 1 96 ? 10.760 7.154 3.565 1.00 96.44 96 ILE A CA 1
ATOM 733 C C . ILE A 1 96 ? 10.352 8.624 3.694 1.00 96.44 96 ILE A C 1
ATOM 735 O O . ILE A 1 96 ? 9.744 9.016 4.690 1.00 96.44 96 ILE A O 1
ATOM 739 N N . GLU A 1 97 ? 10.676 9.433 2.686 1.00 94.62 97 GLU A N 1
ATOM 740 C CA . GLU A 1 97 ? 10.470 10.892 2.713 1.00 94.62 97 GLU A CA 1
ATOM 741 C C . GLU A 1 97 ? 9.214 11.351 1.955 1.00 94.62 97 GLU A C 1
ATOM 743 O O . GLU A 1 97 ? 8.737 12.467 2.155 1.00 94.62 97 GLU A O 1
ATOM 748 N N . TYR A 1 98 ? 8.666 10.501 1.084 1.00 95.31 98 TYR A N 1
ATOM 749 C CA . TYR A 1 98 ? 7.477 10.786 0.283 1.00 95.31 98 TYR A CA 1
ATOM 750 C C . TYR A 1 98 ? 6.769 9.492 -0.130 1.00 95.31 98 TYR A C 1
ATOM 752 O O . TYR A 1 98 ? 7.333 8.401 -0.041 1.00 95.31 98 TYR A O 1
ATOM 760 N N . VAL A 1 99 ? 5.528 9.615 -0.607 1.00 95.69 99 VAL A N 1
ATOM 761 C CA . VAL A 1 99 ? 4.771 8.507 -1.205 1.00 95.69 99 VAL A CA 1
ATOM 762 C C . VAL A 1 99 ? 4.311 8.868 -2.624 1.00 95.69 99 VAL A C 1
ATOM 764 O O . VAL A 1 99 ? 4.009 10.036 -2.875 1.00 95.69 99 VAL A O 1
ATOM 767 N N . PRO A 1 100 ? 4.241 7.896 -3.558 1.00 96.06 100 PRO A N 1
ATOM 768 C CA . PRO A 1 100 ? 4.637 6.490 -3.400 1.00 96.06 100 PRO A CA 1
ATOM 769 C C . PRO A 1 100 ? 6.164 6.308 -3.313 1.00 96.06 100 PRO A C 1
ATOM 771 O O . PRO A 1 100 ? 6.904 6.994 -4.011 1.00 96.06 100 PRO A O 1
ATOM 774 N N . TRP A 1 101 ? 6.622 5.347 -2.504 1.00 97.56 101 TRP A N 1
ATOM 775 C CA . TRP A 1 101 ? 8.032 4.950 -2.375 1.00 97.56 101 TRP A CA 1
ATOM 776 C C . TRP A 1 101 ? 8.211 3.530 -2.906 1.00 97.56 101 TRP A C 1
ATOM 778 O O . TRP A 1 101 ? 7.636 2.590 -2.355 1.00 97.56 101 TRP A O 1
ATOM 788 N N . ILE A 1 102 ? 8.960 3.369 -3.996 1.00 97.31 102 ILE A N 1
ATOM 789 C CA . ILE A 1 102 ? 9.141 2.077 -4.661 1.00 97.31 102 ILE A CA 1
ATOM 790 C C . ILE A 1 102 ? 10.578 1.610 -4.496 1.00 97.31 102 ILE A C 1
ATOM 792 O O . ILE A 1 102 ? 11.524 2.335 -4.811 1.00 97.31 102 ILE A O 1
ATOM 796 N N . GLU A 1 103 ? 10.724 0.365 -4.058 1.00 96.44 103 GLU A N 1
ATOM 797 C CA . GLU A 1 103 ? 12.008 -0.316 -3.988 1.00 96.44 103 GLU A CA 1
ATOM 798 C C . GLU A 1 103 ? 12.010 -1.543 -4.881 1.00 96.44 103 GLU A C 1
ATOM 800 O O . GLU A 1 103 ? 11.022 -2.274 -4.980 1.00 96.44 103 GLU A O 1
ATOM 805 N N . VAL A 1 104 ? 13.153 -1.794 -5.505 1.00 95.94 104 VAL A N 1
ATOM 806 C CA . VAL A 1 104 ? 13.383 -2.987 -6.313 1.00 95.94 104 VAL A CA 1
ATOM 807 C C . VAL A 1 104 ? 14.657 -3.642 -5.812 1.00 95.94 104 VAL A C 1
ATOM 809 O O . VAL A 1 104 ? 15.701 -2.998 -5.746 1.00 95.94 104 VAL A O 1
ATOM 812 N N . ASN A 1 105 ? 14.569 -4.921 -5.439 1.00 92.12 105 ASN A N 1
ATOM 813 C CA . ASN A 1 105 ? 15.693 -5.696 -4.900 1.00 92.12 105 ASN A CA 1
ATOM 814 C C . ASN A 1 105 ? 16.408 -5.005 -3.717 1.00 92.12 105 ASN A C 1
ATOM 816 O O . ASN A 1 105 ? 17.627 -5.082 -3.595 1.00 92.12 105 ASN A O 1
ATOM 820 N N . GLY A 1 106 ? 15.646 -4.319 -2.854 1.00 93.06 106 GLY A N 1
ATOM 821 C CA . GLY A 1 106 ? 16.167 -3.611 -1.676 1.00 93.06 106 GLY A CA 1
ATOM 822 C C . GLY A 1 106 ? 16.881 -2.291 -1.980 1.00 93.06 106 GLY A C 1
ATOM 823 O O . GLY A 1 106 ? 17.591 -1.778 -1.120 1.00 93.06 106 GLY A O 1
ATOM 824 N N . ALA A 1 107 ? 16.739 -1.757 -3.197 1.00 94.81 107 ALA A N 1
ATOM 825 C CA . ALA A 1 107 ? 17.304 -0.473 -3.590 1.00 94.81 107 ALA A CA 1
ATOM 826 C C . ALA A 1 107 ? 16.217 0.531 -3.994 1.00 94.81 107 ALA A C 1
ATOM 828 O O . ALA A 1 107 ? 15.269 0.197 -4.712 1.00 94.81 107 ALA A O 1
ATOM 829 N N . HIS A 1 108 ? 16.430 1.786 -3.599 1.00 96.44 108 HIS A N 1
ATOM 830 C CA . HIS A 1 108 ? 15.643 2.945 -4.004 1.00 96.44 108 HIS A CA 1
ATOM 831 C C . HIS A 1 108 ? 16.558 4.035 -4.577 1.00 96.44 108 HIS A C 1
ATOM 833 O O . HIS A 1 108 ? 17.609 4.342 -4.014 1.00 96.44 108 HIS A O 1
ATOM 839 N N . ASN A 1 109 ? 16.159 4.632 -5.699 1.00 96.19 109 ASN A N 1
ATOM 840 C CA . ASN A 1 109 ? 16.718 5.877 -6.229 1.00 96.19 109 ASN A CA 1
ATOM 841 C C . ASN A 1 109 ? 15.739 6.493 -7.242 1.00 96.19 109 ASN A C 1
ATOM 843 O O . ASN A 1 109 ? 14.783 5.841 -7.662 1.00 96.19 109 ASN A O 1
ATOM 847 N N . LEU A 1 110 ? 16.009 7.727 -7.678 1.00 96.12 110 LEU A N 1
ATOM 848 C CA . LEU A 1 110 ? 15.143 8.458 -8.613 1.00 96.12 110 LEU A CA 1
ATOM 849 C C . LEU A 1 110 ? 14.919 7.723 -9.944 1.00 96.12 110 LEU A C 1
ATOM 851 O O . LEU A 1 110 ? 13.825 7.794 -10.496 1.00 96.12 110 LEU A O 1
ATOM 855 N N . THR A 1 111 ? 15.915 6.987 -10.446 1.00 96.81 111 THR A N 1
ATOM 856 C CA . THR A 1 111 ? 15.777 6.198 -11.679 1.00 96.81 111 THR A CA 1
ATOM 857 C C . THR A 1 111 ? 14.853 5.002 -11.466 1.00 96.81 111 THR A C 1
ATOM 859 O O . THR A 1 111 ? 13.949 4.792 -12.268 1.00 96.81 111 THR A O 1
ATOM 862 N N . ILE A 1 112 ? 15.042 4.237 -10.384 1.00 97.12 112 ILE A N 1
ATOM 863 C CA . ILE A 1 112 ? 14.167 3.111 -10.018 1.00 97.12 112 ILE A CA 1
ATOM 864 C C . ILE A 1 112 ? 12.735 3.612 -9.842 1.00 97.12 112 ILE A C 1
ATOM 866 O O . ILE A 1 112 ? 11.823 3.057 -10.445 1.00 97.12 112 ILE A O 1
ATOM 870 N N . GLN A 1 113 ? 12.552 4.685 -9.072 1.00 97.38 113 GLN A N 1
ATOM 871 C CA . GLN A 1 113 ? 11.251 5.293 -8.821 1.00 97.38 113 GLN A CA 1
ATOM 872 C C . GLN A 1 113 ? 10.566 5.700 -10.136 1.00 97.38 113 GLN A C 1
ATOM 874 O O . GLN A 1 113 ? 9.448 5.267 -10.407 1.00 97.38 113 GLN A O 1
ATOM 879 N N . ALA A 1 114 ? 11.248 6.475 -10.987 1.00 97.38 114 ALA A N 1
ATOM 880 C CA . ALA A 1 114 ? 10.685 6.957 -12.246 1.00 97.38 114 ALA A CA 1
ATOM 881 C C . ALA A 1 114 ? 10.317 5.808 -13.196 1.00 97.38 114 ALA A C 1
ATOM 883 O O . ALA A 1 114 ? 9.212 5.784 -13.739 1.00 97.38 114 ALA A O 1
ATOM 884 N N . ARG A 1 115 ? 11.209 4.825 -13.364 1.00 97.06 115 ARG A N 1
ATOM 885 C CA . ARG A 1 115 ? 10.973 3.686 -14.260 1.00 97.06 115 ARG A CA 1
ATOM 886 C C . ARG A 1 115 ? 9.896 2.750 -13.735 1.00 97.06 115 ARG A C 1
ATOM 888 O O . ARG A 1 115 ? 9.052 2.311 -14.506 1.00 97.06 115 ARG A O 1
ATOM 895 N N . ALA A 1 116 ? 9.871 2.474 -12.435 1.00 96.81 116 ALA A N 1
ATOM 896 C CA . ALA A 1 116 ? 8.835 1.636 -11.847 1.00 96.81 116 ALA A CA 1
ATOM 897 C C . ALA A 1 116 ? 7.447 2.290 -11.902 1.00 96.81 116 ALA A C 1
ATOM 899 O O . ALA A 1 116 ? 6.455 1.579 -12.009 1.00 96.81 116 ALA A O 1
ATOM 900 N N . GLN A 1 117 ? 7.351 3.622 -11.864 1.00 96.31 117 GLN A N 1
ATOM 901 C CA . GLN A 1 117 ? 6.066 4.311 -12.014 1.00 96.31 117 GLN A CA 1
ATOM 902 C C . GLN A 1 117 ? 5.628 4.468 -13.475 1.00 96.31 117 GLN A C 1
ATOM 904 O O . GLN A 1 117 ? 4.447 4.298 -13.768 1.00 96.31 117 GLN A O 1
ATOM 909 N N . GLY A 1 118 ? 6.545 4.813 -14.381 1.00 96.12 118 GLY A N 1
ATOM 910 C CA . GLY A 1 118 ? 6.210 5.117 -15.777 1.00 96.12 118 GLY A CA 1
ATOM 911 C C . GLY A 1 118 ? 6.254 3.915 -16.723 1.00 96.12 118 GLY A C 1
ATOM 912 O O . GLY A 1 118 ? 5.502 3.864 -17.691 1.00 96.12 118 GLY A O 1
ATOM 913 N N . GLU A 1 119 ? 7.126 2.943 -16.450 1.00 94.81 119 GLU A N 1
ATOM 914 C CA . GLU A 1 119 ? 7.552 1.909 -17.403 1.00 94.81 119 GLU A CA 1
ATOM 915 C C . GLU A 1 119 ? 7.703 0.532 -16.730 1.00 94.81 119 GLU A C 1
ATOM 917 O O . GLU A 1 119 ? 8.545 -0.272 -17.132 1.00 94.81 119 GLU A O 1
ATOM 922 N N . LEU A 1 120 ? 6.899 0.243 -15.695 1.00 94.69 120 LEU A N 1
ATOM 923 C CA . LEU A 1 120 ? 7.079 -0.934 -14.830 1.00 94.69 120 LEU A CA 1
ATOM 924 C C . LEU A 1 120 ? 7.288 -2.240 -15.602 1.00 94.69 120 LEU A C 1
ATOM 926 O O . LEU A 1 120 ? 8.119 -3.052 -15.211 1.00 94.69 120 LEU A O 1
ATOM 930 N N . PHE A 1 121 ? 6.527 -2.448 -16.678 1.00 94.06 121 PHE A N 1
ATOM 931 C CA . PHE A 1 121 ? 6.602 -3.667 -17.478 1.00 94.06 121 PHE A CA 1
ATOM 932 C C . PHE A 1 121 ? 7.975 -3.837 -18.142 1.00 94.06 121 PHE A C 1
ATOM 934 O O . PHE A 1 121 ? 8.624 -4.863 -17.946 1.00 94.06 121 PHE A O 1
ATOM 941 N N . ASP A 1 122 ? 8.435 -2.822 -18.878 1.00 93.38 122 ASP A N 1
ATOM 942 C CA . ASP A 1 122 ? 9.735 -2.852 -19.555 1.00 93.38 122 ASP A CA 1
ATOM 943 C C . ASP A 1 122 ? 10.876 -2.923 -18.532 1.00 93.38 122 ASP A C 1
ATOM 945 O O . ASP A 1 122 ? 11.802 -3.720 -18.684 1.00 93.38 122 ASP A O 1
ATOM 949 N N . PHE A 1 123 ? 10.767 -2.162 -17.440 1.00 95.12 123 PHE A N 1
ATOM 950 C CA . PHE A 1 123 ? 11.754 -2.179 -16.366 1.00 95.12 123 PHE A CA 1
ATOM 951 C C . PHE A 1 123 ? 11.846 -3.551 -15.680 1.00 95.12 123 PHE A C 1
ATOM 953 O O . PHE A 1 123 ? 12.944 -4.065 -15.475 1.00 95.12 123 PHE A O 1
ATOM 960 N N . ALA A 1 124 ? 10.712 -4.186 -15.374 1.00 94.19 124 ALA A N 1
ATOM 961 C CA . ALA A 1 124 ? 10.687 -5.532 -14.806 1.00 94.19 124 ALA A CA 1
ATOM 962 C C . ALA A 1 124 ? 11.287 -6.566 -15.766 1.00 94.19 124 ALA A C 1
ATOM 964 O O . ALA A 1 124 ? 12.005 -7.459 -15.329 1.00 94.19 124 ALA A O 1
ATOM 965 N N . CYS A 1 125 ? 11.028 -6.440 -17.067 1.00 94.44 125 CYS A N 1
ATOM 966 C CA . CYS A 1 125 ? 11.591 -7.336 -18.068 1.00 94.44 125 CYS A CA 1
ATOM 967 C C . CYS A 1 125 ? 13.121 -7.273 -18.134 1.00 94.44 125 CYS A C 1
ATOM 969 O O . CYS A 1 125 ? 13.759 -8.322 -18.157 1.00 94.44 125 CYS A O 1
ATOM 971 N N . GLU A 1 126 ? 13.709 -6.077 -18.083 1.00 93.06 126 GLU A N 1
ATOM 972 C CA . GLU A 1 126 ? 15.169 -5.910 -18.037 1.00 93.06 126 GLU A CA 1
ATOM 973 C C . GLU A 1 126 ? 15.799 -6.529 -16.782 1.00 93.06 126 GLU A C 1
ATOM 975 O O . GLU A 1 126 ? 16.885 -7.099 -16.850 1.00 93.06 126 GLU A O 1
ATOM 980 N N . LEU A 1 127 ? 15.113 -6.451 -15.638 1.00 93.12 127 LEU A N 1
ATOM 981 C CA . LEU A 1 127 ? 15.587 -7.017 -14.370 1.00 93.12 127 LEU A CA 1
ATOM 982 C C . LEU A 1 127 ? 15.543 -8.550 -14.322 1.00 93.12 127 LEU A C 1
ATOM 984 O O . LEU A 1 127 ? 16.179 -9.144 -13.454 1.00 93.12 127 LEU A O 1
ATOM 988 N N . LEU A 1 128 ? 14.773 -9.180 -15.210 1.00 92.19 128 LEU A N 1
ATOM 989 C CA . LEU A 1 128 ? 14.599 -10.632 -15.271 1.00 92.19 128 LEU A CA 1
ATOM 990 C C . LEU A 1 128 ? 15.525 -11.305 -16.297 1.00 92.19 128 LEU A C 1
ATOM 992 O O . LEU A 1 128 ? 15.508 -12.529 -16.415 1.00 92.19 128 LEU A O 1
ATOM 996 N N . GLU A 1 129 ? 16.330 -10.544 -17.041 1.00 86.75 129 GLU A N 1
ATOM 997 C CA . GLU A 1 129 ? 17.333 -11.104 -17.951 1.00 86.75 129 GLU A CA 1
ATOM 998 C C . GLU A 1 129 ? 18.414 -11.902 -17.183 1.00 86.75 129 GLU A C 1
ATOM 1000 O O . GLU A 1 129 ? 18.806 -11.511 -16.080 1.00 86.75 129 GLU A O 1
ATOM 1005 N N . PRO A 1 130 ? 18.936 -13.015 -17.742 1.00 84.88 130 PRO A N 1
ATOM 1006 C CA . PRO A 1 130 ? 18.651 -13.575 -19.071 1.00 84.88 130 PRO A CA 1
ATOM 1007 C C . PRO A 1 130 ? 17.415 -14.499 -19.129 1.00 84.88 130 PRO A C 1
ATOM 1009 O O . PRO A 1 130 ? 17.077 -15.034 -20.187 1.00 84.88 130 PRO A O 1
ATOM 1012 N N . GLU A 1 131 ? 16.750 -14.737 -17.998 1.00 89.81 131 GLU A N 1
ATOM 1013 C CA . GLU A 1 131 ? 15.646 -15.700 -17.849 1.00 89.81 131 GLU A CA 1
ATOM 1014 C C . GLU A 1 131 ? 14.261 -15.041 -17.978 1.00 89.81 131 GLU A C 1
ATOM 1016 O O . GLU A 1 131 ? 13.255 -15.534 -17.458 1.00 89.81 131 GLU A O 1
ATOM 1021 N N . ALA A 1 132 ? 14.188 -13.926 -18.705 1.00 87.81 132 ALA A N 1
ATOM 1022 C CA . ALA A 1 132 ? 12.967 -13.154 -18.829 1.00 87.81 132 ALA A CA 1
ATOM 1023 C C . ALA A 1 132 ? 11.855 -13.969 -19.535 1.00 87.81 132 ALA A C 1
ATOM 1025 O O . ALA A 1 132 ? 12.104 -14.650 -20.546 1.00 87.81 132 ALA A O 1
ATOM 1026 N N . PRO A 1 133 ? 10.595 -13.900 -19.055 1.00 91.62 133 PRO A N 1
ATOM 1027 C CA . PRO A 1 133 ? 9.467 -14.560 -19.705 1.00 91.62 133 PRO A CA 1
ATOM 1028 C C . PRO A 1 133 ? 9.313 -14.141 -21.172 1.00 91.62 133 PRO A C 1
ATOM 1030 O O . PRO A 1 133 ? 9.650 -13.026 -21.555 1.00 91.62 133 PRO A O 1
ATOM 1033 N N . LYS A 1 134 ? 8.713 -14.997 -22.012 1.00 92.38 134 LYS A N 1
ATOM 1034 C CA . LYS A 1 134 ? 8.549 -14.715 -23.457 1.00 92.38 134 LYS A CA 1
ATOM 1035 C C . LYS A 1 134 ? 7.889 -13.364 -23.757 1.00 92.38 134 LYS A C 1
ATOM 1037 O O . LYS A 1 134 ? 8.226 -12.763 -24.767 1.00 92.38 134 LYS A O 1
ATOM 1042 N N . ILE A 1 135 ? 6.985 -12.895 -22.895 1.00 91.25 135 ILE A N 1
ATOM 1043 C CA . ILE A 1 135 ? 6.302 -11.603 -23.058 1.00 91.25 135 ILE A CA 1
ATOM 1044 C C . ILE A 1 135 ? 7.266 -10.404 -22.987 1.00 91.25 135 ILE A C 1
ATOM 1046 O O . ILE A 1 135 ? 6.980 -9.368 -23.573 1.00 91.25 135 ILE A O 1
ATOM 1050 N N . CYS A 1 136 ? 8.421 -10.560 -22.333 1.00 91.06 136 CYS A N 1
ATOM 1051 C CA . CYS A 1 136 ? 9.478 -9.550 -22.261 1.00 91.06 136 CYS A CA 1
ATOM 1052 C C . CYS A 1 136 ? 10.287 -9.424 -23.548 1.00 91.06 136 CYS A C 1
ATOM 1054 O O . CYS A 1 136 ? 10.921 -8.400 -23.796 1.00 91.06 136 CYS A O 1
ATOM 1056 N N . LYS A 1 137 ? 10.242 -10.446 -24.406 1.00 83.38 137 LYS A N 1
ATOM 1057 C CA . LYS A 1 137 ? 10.865 -10.392 -25.723 1.00 83.38 137 LYS A CA 1
ATOM 1058 C C . LYS A 1 137 ? 9.963 -9.537 -26.601 1.00 83.38 137 LYS A C 1
ATOM 1060 O O . LYS A 1 137 ? 9.063 -10.062 -27.255 1.00 83.38 137 LYS A O 1
ATOM 1065 N N . LYS A 1 138 ? 10.185 -8.215 -26.584 1.00 66.19 138 LYS A N 1
ATOM 1066 C CA . LYS A 1 138 ? 9.602 -7.293 -27.566 1.00 66.19 138 LYS A CA 1
ATOM 1067 C C . LYS A 1 138 ? 9.790 -7.941 -28.936 1.00 66.19 138 LYS A C 1
ATOM 1069 O O . LYS A 1 138 ? 10.924 -8.201 -29.343 1.00 66.19 138 LYS A O 1
ATOM 1074 N N . ALA A 1 139 ? 8.696 -8.249 -29.634 1.00 49.09 139 ALA A N 1
ATOM 1075 C CA . ALA A 1 139 ? 8.803 -8.534 -31.055 1.00 49.09 139 ALA A CA 1
ATOM 1076 C C . ALA A 1 139 ? 9.462 -7.293 -31.663 1.00 49.09 139 ALA A C 1
ATOM 1078 O O . ALA A 1 139 ? 8.958 -6.188 -31.451 1.00 49.09 139 ALA A O 1
ATOM 1079 N N . GLY A 1 140 ? 10.643 -7.462 -32.268 1.00 44.09 140 GLY A N 1
ATOM 1080 C CA . GLY A 1 140 ? 11.440 -6.351 -32.776 1.00 44.09 140 GLY A CA 1
ATOM 1081 C C . GLY A 1 140 ? 10.544 -5.379 -33.529 1.00 44.09 140 GLY A C 1
ATOM 1082 O O . GLY A 1 140 ? 9.736 -5.826 -34.335 1.00 44.09 140 GLY A O 1
ATOM 1083 N N . SER A 1 141 ? 10.635 -4.097 -33.168 1.00 40.12 141 SER A N 1
ATOM 1084 C CA . SER A 1 141 ? 9.943 -2.957 -33.772 1.00 40.12 141 SER A CA 1
ATOM 1085 C C . SER A 1 141 ? 8.955 -3.333 -34.886 1.00 40.12 141 SER A C 1
ATOM 1087 O O . SER A 1 141 ? 9.307 -3.302 -36.069 1.00 40.12 141 SER A O 1
ATOM 1089 N N . TYR A 1 142 ? 7.701 -3.626 -34.541 1.00 42.94 142 TYR A N 1
ATOM 1090 C CA . TYR A 1 142 ? 6.637 -3.350 -35.498 1.00 42.94 142 TYR A CA 1
ATOM 1091 C C . TYR A 1 142 ? 6.515 -1.828 -35.536 1.00 42.94 142 TYR A C 1
ATOM 1093 O O . TYR A 1 142 ? 5.685 -1.232 -34.856 1.00 42.94 142 TYR A O 1
ATOM 1101 N N . TYR A 1 143 ? 7.408 -1.188 -36.298 1.00 42.69 143 TYR A N 1
ATOM 1102 C CA . TYR A 1 143 ? 7.043 0.051 -36.958 1.00 42.69 143 TYR A CA 1
ATOM 1103 C C . TYR A 1 143 ? 5.699 -0.240 -37.621 1.00 42.69 143 TYR A C 1
ATOM 1105 O O . TYR A 1 143 ? 5.606 -1.150 -38.449 1.00 42.69 143 TYR A O 1
ATOM 1113 N N . CYS A 1 144 ? 4.653 0.481 -37.226 1.00 45.47 144 CYS A N 1
ATOM 1114 C CA . CYS A 1 144 ? 3.490 0.609 -38.082 1.00 45.47 144 CYS A CA 1
ATOM 1115 C C . CYS A 1 144 ? 4.021 1.142 -39.415 1.00 45.47 144 CYS A C 1
ATOM 1117 O O . CYS A 1 144 ? 4.439 2.297 -39.497 1.00 45.47 144 CYS A O 1
ATOM 1119 N N . ALA A 1 145 ? 4.094 0.275 -40.424 1.00 42.00 145 ALA A N 1
ATOM 1120 C CA . ALA A 1 145 ? 4.196 0.730 -41.794 1.00 42.00 145 ALA A CA 1
ATOM 1121 C C . ALA A 1 145 ? 2.932 1.558 -42.052 1.00 42.00 145 ALA A C 1
ATOM 1123 O O . ALA A 1 145 ? 1.821 1.066 -41.837 1.00 42.00 145 ALA A O 1
ATOM 1124 N N . ALA A 1 146 ? 3.144 2.833 -42.375 1.00 41.00 146 ALA A N 1
ATOM 1125 C CA . ALA A 1 146 ? 2.105 3.737 -42.844 1.00 41.00 146 ALA A CA 1
ATOM 1126 C C . ALA A 1 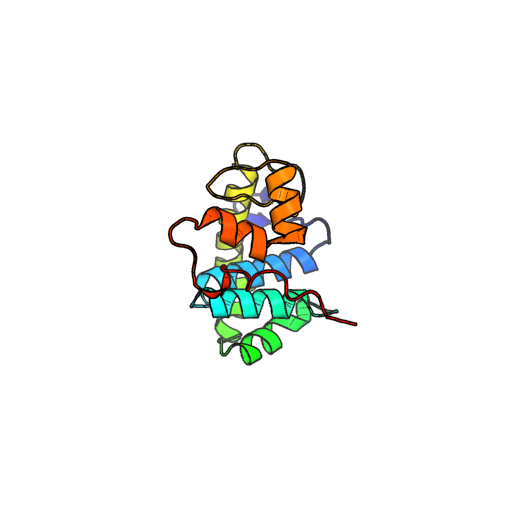146 ? 1.464 3.212 -44.136 1.00 41.00 146 ALA A C 1
ATOM 1128 O O . ALA A 1 146 ? 2.182 2.536 -44.914 1.00 41.00 146 ALA A O 1
#

Sequence (146 aa):
MHVVNGTVTFDCQHGPDECYINEVQTCAVKYVHPTRRLLDFVACMLSHDNPTGAGKPCADKVGTDWGVLNKCSTGPEGTQLMYEMGKRTRDHQPPIEYVPWIEVNGAHNLTIQARAQGELFDFACELLEPEAPKICKKAGSYYCAA

InterPro domains:
  IPR004911 Gamma interferon inducible lysosomal thiol reductase GILT [PF03227] (7-61)
  IPR004911 Gamma interferon inducible lysosomal thiol reductase GILT [PTHR13234] (5-138)

Radius of gyration: 18.86 Å; chains: 1; bounding box: 37×28×70 Å